Protein AF-A0A6H2A6D2-F1 (afdb_monomer_lite)

pLDDT: me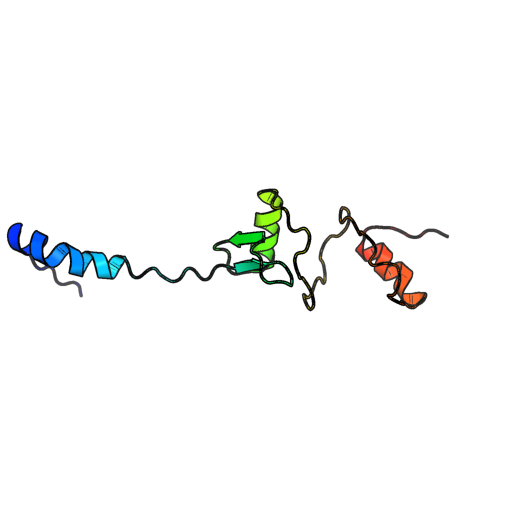an 80.97, std 11.5, range [50.19, 94.69]

Radius of gyration: 25.26 Å; chains: 1; bounding box: 52×36×73 Å

Structure (mmCIF, N/CA/C/O backbone):
data_AF-A0A6H2A6D2-F1
#
_entry.id   AF-A0A6H2A6D2-F1
#
loop_
_atom_site.group_PDB
_atom_site.id
_atom_site.type_symbol
_atom_site.label_atom_id
_atom_site.label_alt_id
_atom_site.label_comp_id
_atom_site.label_asym_id
_atom_site.label_entity_id
_atom_site.label_seq_id
_atom_site.pdbx_PDB_ins_code
_atom_site.Cartn_x
_atom_site.Cartn_y
_atom_site.Cartn_z
_atom_site.occupancy
_atom_site.B_iso_or_equiv
_atom_site.auth_seq_id
_atom_site.auth_comp_id
_atom_site.auth_asym_id
_atom_site.auth_atom_id
_atom_site.pdbx_PDB_model_num
ATOM 1 N N . MET A 1 1 ? -25.250 23.108 31.138 1.00 60.12 1 MET A N 1
ATOM 2 C CA . MET A 1 1 ? -25.952 22.859 32.415 1.00 60.12 1 MET A CA 1
ATOM 3 C C . MET A 1 1 ? -25.683 21.418 32.799 1.00 60.12 1 MET A C 1
ATOM 5 O O . MET A 1 1 ? -26.189 20.535 32.121 1.00 60.12 1 MET A O 1
ATOM 9 N N . SER A 1 2 ? -24.842 21.171 33.799 1.00 67.62 2 SER A N 1
ATOM 10 C CA . SER A 1 2 ? -24.679 19.834 34.375 1.00 67.62 2 SER A CA 1
ATOM 11 C C . SER A 1 2 ? -25.618 19.684 35.571 1.00 67.62 2 SER A C 1
ATOM 13 O O . SER A 1 2 ? -25.917 20.659 36.262 1.00 67.62 2 SER A O 1
ATOM 15 N N . LYS A 1 3 ? -26.119 18.468 35.790 1.00 82.88 3 LYS A N 1
ATOM 16 C CA . LYS A 1 3 ? -26.858 18.093 36.997 1.00 82.88 3 LYS A CA 1
ATOM 17 C C . LYS A 1 3 ? -26.100 16.958 37.666 1.00 82.88 3 LYS A C 1
ATOM 19 O O . LYS A 1 3 ? -25.722 16.006 36.992 1.00 82.88 3 LYS A O 1
ATOM 24 N N . THR A 1 4 ? -25.901 17.078 38.971 1.00 86.81 4 THR A N 1
ATOM 25 C CA . THR A 1 4 ? -25.253 16.054 39.791 1.00 86.81 4 THR A CA 1
ATOM 26 C C . THR A 1 4 ? -26.325 15.327 40.585 1.00 86.81 4 THR A C 1
ATOM 28 O O . THR A 1 4 ? -27.183 15.968 41.190 1.00 86.81 4 THR A O 1
ATOM 31 N N . ILE A 1 5 ? -26.282 13.998 40.568 1.00 85.00 5 ILE A N 1
ATOM 32 C CA . ILE A 1 5 ? -27.165 13.134 41.351 1.00 85.00 5 ILE A CA 1
ATOM 33 C C . ILE A 1 5 ? -26.266 12.274 42.234 1.00 85.00 5 ILE A C 1
ATOM 35 O O . ILE A 1 5 ? -25.331 11.648 41.744 1.00 85.00 5 ILE A O 1
ATOM 39 N N . THR A 1 6 ? -26.534 12.272 43.535 1.00 90.25 6 THR A N 1
ATOM 40 C CA . THR A 1 6 ? -25.860 11.420 44.519 1.00 90.25 6 THR A CA 1
ATOM 41 C C . THR A 1 6 ? -26.693 10.168 44.758 1.00 90.25 6 THR A C 1
ATOM 43 O O . THR A 1 6 ? -27.897 10.275 44.996 1.00 90.25 6 THR A O 1
ATOM 46 N N . VAL A 1 7 ? -26.061 8.998 44.719 1.00 90.00 7 VAL A N 1
ATOM 47 C CA . VAL A 1 7 ? -26.694 7.690 44.946 1.00 90.00 7 VAL A CA 1
ATOM 48 C C . VAL A 1 7 ? -25.980 6.948 46.078 1.00 90.00 7 VAL A C 1
ATOM 50 O O . VAL A 1 7 ? -24.860 7.309 46.429 1.00 90.00 7 VAL A O 1
ATOM 53 N N . SER A 1 8 ? -26.633 5.940 46.663 1.00 94.38 8 SER A N 1
ATOM 54 C CA . SER A 1 8 ? -25.999 5.048 47.644 1.00 94.38 8 SER A CA 1
ATOM 55 C C . SER A 1 8 ? -25.038 4.064 46.974 1.00 94.38 8 SER A C 1
ATOM 57 O O . SER A 1 8 ? -25.199 3.758 45.791 1.00 94.38 8 SER A O 1
ATOM 59 N N . ASP A 1 9 ? -24.101 3.510 47.747 1.00 92.06 9 ASP A N 1
ATOM 60 C CA . ASP A 1 9 ? -23.122 2.529 47.257 1.00 92.06 9 ASP A CA 1
ATOM 61 C C . ASP A 1 9 ? -23.799 1.272 46.682 1.00 92.06 9 ASP A C 1
ATOM 63 O O . ASP A 1 9 ? -23.445 0.820 45.598 1.00 92.06 9 ASP A O 1
ATOM 67 N N . GLU A 1 10 ? -24.847 0.754 47.336 1.00 94.25 10 GLU A N 1
ATOM 68 C CA . GLU A 1 10 ? -25.641 -0.372 46.810 1.00 94.25 10 GLU A CA 1
ATOM 69 C C . GLU A 1 10 ? -26.283 -0.050 45.458 1.00 94.25 10 GLU A C 1
ATOM 71 O O . GLU A 1 10 ? -26.296 -0.879 44.549 1.00 94.25 10 GLU A O 1
ATOM 76 N N . THR A 1 11 ? -26.804 1.171 45.307 1.00 92.44 11 THR A N 1
ATOM 77 C CA . THR A 1 11 ? -27.407 1.605 44.043 1.00 92.44 11 THR A CA 1
ATOM 78 C C . THR A 1 11 ? -26.336 1.735 42.969 1.00 92.44 11 THR A C 1
ATOM 80 O O . THR A 1 11 ? -26.567 1.306 41.842 1.00 92.44 11 THR A O 1
ATOM 83 N N . TYR A 1 12 ? -25.167 2.286 43.315 1.00 87.94 12 TYR A N 1
ATOM 84 C CA . TYR A 1 12 ? -24.030 2.402 42.409 1.00 87.94 12 TYR A CA 1
ATOM 85 C C . TYR A 1 12 ? -23.595 1.028 41.895 1.00 87.94 12 TYR A C 1
ATOM 87 O O . TYR A 1 12 ? -23.501 0.839 40.689 1.00 87.94 12 TYR A O 1
ATOM 95 N N . GLU A 1 13 ? -23.436 0.039 42.774 1.00 91.75 13 GLU A N 1
ATOM 96 C CA . GLU A 1 13 ? -23.026 -1.318 42.394 1.00 91.75 13 GLU A CA 1
ATOM 97 C C . GLU A 1 13 ? -24.021 -2.023 41.456 1.00 91.75 13 GLU A C 1
ATOM 99 O O . GLU A 1 13 ? -23.606 -2.786 40.584 1.00 91.75 13 GLU A O 1
ATOM 104 N N . LEU A 1 14 ? -25.324 -1.737 41.574 1.00 90.44 14 LEU A N 1
ATOM 105 C CA . LEU A 1 14 ? -26.359 -2.295 40.694 1.00 90.44 14 LEU A CA 1
ATOM 106 C C . LEU A 1 14 ? -26.399 -1.644 39.304 1.00 90.44 14 LEU A C 1
ATOM 108 O O . LEU A 1 14 ? -26.842 -2.279 38.343 1.00 90.44 14 LEU A O 1
ATOM 112 N N . ILE A 1 15 ? -25.969 -0.384 39.191 1.00 88.62 15 ILE A N 1
ATOM 113 C CA . ILE A 1 15 ? -26.064 0.396 37.947 1.00 88.62 15 ILE A CA 1
ATOM 114 C C . ILE A 1 15 ? -24.709 0.711 37.311 1.00 88.62 15 ILE A C 1
ATOM 116 O O . ILE A 1 15 ? -24.693 1.202 36.183 1.00 88.62 15 ILE A O 1
ATOM 120 N N . LYS A 1 16 ? -23.582 0.431 37.979 1.00 85.38 16 LYS A N 1
ATOM 121 C CA . LYS A 1 16 ? -22.234 0.765 37.489 1.00 85.38 16 LYS A CA 1
ATOM 122 C C . LYS A 1 16 ? -21.987 0.200 36.099 1.00 85.38 16 LYS A C 1
ATOM 124 O O . LYS A 1 16 ? -21.540 0.924 35.225 1.00 85.38 16 LYS A O 1
ATOM 129 N N . ASP A 1 17 ? -22.438 -1.024 35.839 1.00 79.31 17 ASP A N 1
ATOM 130 C CA . ASP A 1 17 ? -22.323 -1.662 34.531 1.00 79.31 17 ASP A CA 1
ATOM 131 C C . ASP A 1 17 ? -23.087 -0.906 33.437 1.00 79.31 17 ASP A C 1
ATOM 133 O O . ASP A 1 17 ? -22.717 -0.986 32.273 1.00 79.31 17 ASP A O 1
ATOM 137 N N . GLN A 1 18 ? -24.171 -0.198 33.767 1.00 77.12 18 GLN A N 1
ATOM 138 C CA . GLN A 1 18 ? -24.953 0.590 32.807 1.00 77.12 18 GLN A CA 1
ATOM 139 C C . GLN A 1 18 ? -24.290 1.944 32.531 1.00 77.12 18 GLN A C 1
ATOM 141 O O . GLN A 1 18 ? -24.286 2.393 31.388 1.00 77.12 18 GLN A O 1
ATOM 146 N N . VAL A 1 19 ? -23.687 2.555 33.554 1.00 71.69 19 VAL A N 1
ATOM 147 C CA . VAL A 1 19 ? -22.955 3.828 33.451 1.00 71.69 19 VAL A CA 1
ATOM 148 C C . VAL A 1 19 ? -21.589 3.632 32.775 1.00 71.69 19 VAL A C 1
ATOM 150 O O . VAL A 1 19 ? -21.173 4.443 31.952 1.00 71.69 19 VAL A O 1
ATOM 153 N N . GLU A 1 20 ? -20.910 2.519 33.055 1.00 64.50 20 GLU A N 1
ATOM 154 C CA . GLU A 1 20 ? -19.612 2.153 32.477 1.00 64.50 20 GLU A CA 1
ATOM 155 C C . GLU A 1 20 ? -19.747 1.547 31.068 1.00 64.50 20 GLU A C 1
ATOM 157 O O . GLU A 1 20 ? -18.875 1.739 30.224 1.00 64.50 20 GLU A O 1
ATOM 162 N N . LYS A 1 21 ? -20.865 0.885 30.726 1.00 55.44 21 LYS A N 1
ATOM 163 C CA . LYS A 1 21 ? -21.108 0.450 29.333 1.00 55.44 21 LYS A CA 1
ATOM 164 C C . LYS A 1 21 ? -21.323 1.618 28.373 1.00 55.44 21 LYS A C 1
ATOM 166 O O . LYS A 1 21 ? -21.056 1.462 27.182 1.00 55.44 21 LYS A O 1
ATOM 171 N N . GLU A 1 22 ? -21.750 2.786 28.854 1.00 52.28 22 GLU A N 1
ATOM 172 C CA . GLU A 1 22 ? -21.812 3.989 28.016 1.00 52.28 22 GLU A CA 1
ATOM 173 C C . GLU A 1 22 ? -20.423 4.556 27.681 1.00 52.28 22 GLU A C 1
ATOM 175 O O . GLU A 1 22 ? -20.267 5.140 26.607 1.00 52.28 22 GLU A O 1
ATOM 180 N N . SER A 1 23 ? -19.400 4.317 28.515 1.00 50.75 23 SER A N 1
ATOM 181 C CA . SER A 1 23 ? -18.001 4.677 28.220 1.00 50.75 23 SER A CA 1
ATOM 182 C C . SER A 1 23 ? -17.238 3.598 27.435 1.00 50.75 23 SER A C 1
ATOM 184 O O . SER A 1 23 ? -16.177 3.879 26.880 1.00 50.75 23 SER A O 1
ATOM 186 N N . LEU A 1 24 ? -17.811 2.394 27.307 1.00 50.19 24 LEU A N 1
ATOM 187 C CA . LEU A 1 24 ? -17.323 1.291 26.470 1.00 50.19 24 LEU A CA 1
ATOM 188 C C . LEU A 1 24 ? -18.164 1.077 25.203 1.00 50.19 24 LEU A C 1
ATOM 190 O O . LEU A 1 24 ? -18.192 -0.022 24.642 1.00 50.19 24 LEU A O 1
ATOM 194 N N . LYS A 1 25 ? -18.803 2.125 24.671 1.00 52.28 25 LYS A N 1
ATOM 195 C CA . LYS A 1 25 ? -18.963 2.165 23.216 1.00 52.28 25 LYS A CA 1
ATOM 196 C C . LYS A 1 25 ? -17.547 2.230 22.671 1.00 52.28 25 LYS A C 1
ATOM 198 O O . LYS A 1 25 ? -16.962 3.305 22.644 1.00 52.28 25 LYS A O 1
ATOM 203 N N . GLU A 1 26 ? -16.987 1.076 22.306 1.00 51.56 26 GLU A N 1
ATOM 204 C CA . GLU A 1 26 ? -15.813 1.002 21.448 1.00 51.56 26 GLU A CA 1
ATOM 205 C C . GLU A 1 26 ? -16.106 1.918 20.262 1.00 51.56 26 GLU A C 1
ATOM 207 O O . GLU A 1 26 ? -16.817 1.549 19.323 1.00 51.56 26 GLU A O 1
ATOM 212 N N . GLU A 1 27 ? -15.616 3.157 20.331 1.00 51.59 27 GLU A N 1
ATOM 213 C CA . GLU A 1 27 ? -15.479 3.998 19.165 1.00 51.59 27 GLU A CA 1
ATOM 214 C C . GLU A 1 27 ? -14.705 3.128 18.201 1.00 51.59 27 GLU A C 1
ATOM 216 O O . GLU A 1 27 ? -13.552 2.769 18.459 1.00 51.59 27 GLU A O 1
ATOM 221 N N . LYS A 1 28 ? -15.396 2.671 17.157 1.00 56.22 28 LYS A N 1
ATOM 222 C CA . LYS A 1 28 ? -14.851 1.787 16.143 1.00 56.22 28 LYS A CA 1
ATOM 223 C C . LYS A 1 28 ? -13.679 2.555 15.547 1.00 56.22 28 LYS A C 1
ATOM 225 O O . LYS A 1 28 ? -13.883 3.378 14.661 1.00 56.22 28 LYS A O 1
ATOM 230 N N . LYS A 1 29 ? -12.475 2.370 16.103 1.00 59.12 29 LYS A N 1
ATOM 231 C CA . LYS A 1 29 ? -11.271 3.077 15.675 1.00 59.12 29 LYS A CA 1
ATOM 232 C C . LYS A 1 29 ? -11.143 2.758 14.200 1.00 59.12 29 LYS A C 1
ATOM 234 O O . LYS A 1 29 ? -10.885 1.607 13.842 1.00 59.12 29 LYS A O 1
ATOM 239 N N . VAL A 1 30 ? -11.421 3.755 13.363 1.00 72.50 30 VAL A N 1
ATOM 240 C CA . VAL A 1 30 ? -11.331 3.648 11.911 1.00 72.50 30 VAL A CA 1
ATOM 241 C C . VAL A 1 30 ? -9.847 3.521 11.603 1.00 72.50 30 VAL A C 1
ATOM 243 O O . VAL A 1 30 ? -9.133 4.504 11.458 1.00 72.50 30 VAL A O 1
ATOM 246 N N . GLY A 1 31 ? -9.368 2.286 11.653 1.00 85.94 31 GLY A N 1
ATOM 247 C CA . GLY A 1 31 ? -7.996 1.914 11.374 1.00 85.94 31 GLY A CA 1
ATOM 248 C C . GLY A 1 31 ? -7.901 1.246 10.014 1.00 85.94 31 GLY A C 1
ATOM 249 O O . GLY A 1 31 ? -8.820 0.537 9.595 1.00 85.94 31 GLY A O 1
ATOM 250 N N . ILE A 1 32 ? -6.782 1.455 9.332 1.00 91.06 32 ILE A N 1
ATOM 251 C CA . ILE A 1 32 ? -6.493 0.811 8.052 1.00 91.06 32 ILE A CA 1
ATOM 252 C C . ILE A 1 32 ? -5.806 -0.538 8.291 1.00 91.06 32 ILE A C 1
ATOM 254 O O . ILE A 1 32 ? -4.980 -0.707 9.194 1.00 91.06 32 ILE A O 1
ATOM 258 N N . VAL A 1 33 ? -6.167 -1.514 7.458 1.00 92.12 33 VAL A N 1
ATOM 259 C CA . VAL A 1 33 ? -5.585 -2.858 7.436 1.00 92.12 33 VAL A CA 1
ATOM 260 C C . VAL A 1 33 ? -4.963 -3.088 6.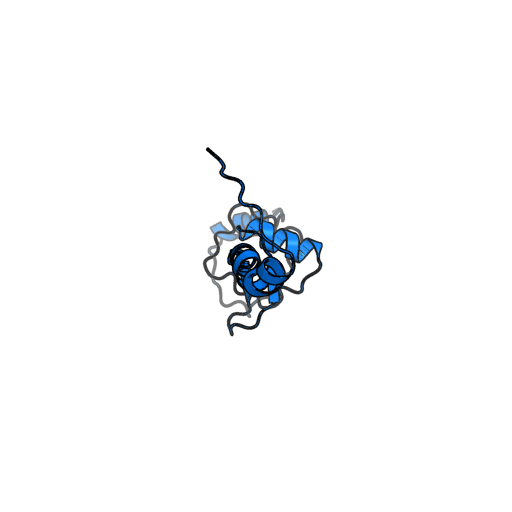064 1.00 92.12 33 VAL A C 1
ATOM 262 O O . VAL A 1 33 ? -5.664 -3.004 5.058 1.00 92.12 33 VAL A O 1
ATOM 265 N N . ILE A 1 34 ? -3.672 -3.412 6.028 1.00 90.81 34 ILE A N 1
ATOM 266 C CA . ILE A 1 34 ? -2.972 -3.839 4.813 1.00 90.81 34 ILE A CA 1
ATOM 267 C C . ILE A 1 34 ? -3.121 -5.355 4.701 1.00 90.81 34 ILE A C 1
ATOM 269 O O . ILE A 1 34 ? -2.879 -6.079 5.673 1.00 90.81 34 ILE A O 1
ATOM 273 N N . LYS A 1 35 ? -3.536 -5.836 3.529 1.00 92.31 35 LYS A N 1
ATOM 274 C CA . LYS A 1 35 ? -3.789 -7.254 3.267 1.00 92.31 35 LYS A CA 1
ATOM 275 C C . LYS A 1 35 ? -3.075 -7.730 2.007 1.00 92.31 35 LYS A C 1
ATOM 277 O O . LYS A 1 35 ? -2.714 -6.930 1.146 1.00 92.31 35 LYS A O 1
ATOM 282 N N . THR A 1 36 ? -2.919 -9.043 1.897 1.00 89.44 36 THR A N 1
ATOM 283 C CA . THR A 1 36 ? -2.611 -9.696 0.627 1.00 89.44 36 THR A CA 1
ATOM 284 C C . THR A 1 36 ? -3.813 -9.625 -0.312 1.00 89.44 36 THR A C 1
ATOM 286 O O . THR A 1 36 ? -4.950 -9.436 0.129 1.00 89.44 36 THR A O 1
ATOM 289 N N . LEU A 1 37 ? -3.580 -9.889 -1.600 1.00 84.56 37 LEU A N 1
ATOM 290 C CA . LEU A 1 37 ? -4.647 -10.045 -2.597 1.00 84.56 37 LEU A CA 1
ATOM 291 C C . LEU A 1 37 ? -5.690 -11.109 -2.191 1.00 84.56 37 LEU A C 1
ATOM 293 O O . LEU A 1 37 ? -6.873 -10.975 -2.483 1.00 84.56 37 LEU A O 1
ATOM 297 N N . THR A 1 38 ? -5.267 -12.160 -1.480 1.00 91.06 38 THR A N 1
ATOM 298 C CA . THR A 1 38 ? -6.150 -13.231 -0.980 1.00 91.06 38 THR A CA 1
ATOM 299 C C . THR A 1 38 ? -6.863 -12.877 0.330 1.00 91.06 38 THR A C 1
ATOM 301 O O . THR A 1 38 ? -7.618 -13.692 0.853 1.00 91.06 38 THR A O 1
ATOM 304 N N . GLY A 1 39 ? -6.627 -11.682 0.881 1.00 88.94 39 GLY A N 1
ATOM 305 C CA . GLY A 1 39 ? -7.296 -11.168 2.076 1.00 88.94 39 GLY A CA 1
ATOM 306 C C . GLY A 1 39 ? -6.584 -11.430 3.409 1.00 88.94 39 GLY A C 1
ATOM 307 O O . GLY A 1 39 ? -7.113 -11.024 4.448 1.00 88.94 39 GLY A O 1
ATOM 308 N N . SER A 1 40 ? -5.400 -12.052 3.410 1.00 92.50 40 SER A N 1
ATOM 309 C CA . SER A 1 40 ? -4.602 -12.270 4.627 1.00 92.50 40 SER A CA 1
ATOM 310 C C . SER A 1 40 ? -4.077 -10.943 5.168 1.00 92.50 40 SER A C 1
ATOM 312 O O . SER A 1 40 ? -3.602 -10.111 4.404 1.00 92.50 40 SER A O 1
ATOM 314 N N . VAL A 1 41 ? -4.149 -10.724 6.480 1.00 92.69 41 VAL A N 1
ATOM 315 C CA . VAL A 1 41 ? -3.703 -9.470 7.110 1.00 92.69 41 VAL A CA 1
ATOM 316 C C . VAL A 1 41 ? -2.178 -9.438 7.212 1.00 92.69 41 VAL A C 1
ATOM 318 O O . VAL A 1 41 ? -1.590 -10.344 7.794 1.00 92.69 41 VAL A O 1
ATOM 321 N N . LEU A 1 42 ? -1.558 -8.382 6.683 1.00 92.94 42 LEU A N 1
ATOM 322 C CA . LEU A 1 42 ? -0.115 -8.129 6.772 1.00 92.94 42 LEU A CA 1
ATOM 323 C C . LEU A 1 42 ? 0.217 -7.104 7.860 1.00 92.94 42 LEU A C 1
ATOM 325 O O . LEU A 1 42 ? 1.219 -7.233 8.555 1.00 92.94 42 LEU A O 1
ATOM 329 N N . PHE A 1 43 ? -0.633 -6.086 8.018 1.00 94.69 43 PHE A N 1
ATOM 330 C CA . PHE A 1 43 ? -0.433 -5.026 9.000 1.00 94.69 43 PHE A CA 1
ATOM 331 C C . PHE A 1 43 ? -1.758 -4.358 9.376 1.00 94.69 43 PHE A C 1
ATOM 333 O O . PHE A 1 43 ? -2.673 -4.270 8.553 1.00 94.69 43 PHE A O 1
ATOM 340 N N . LYS A 1 44 ? -1.869 -3.855 10.608 1.00 94.25 44 LYS A N 1
ATOM 341 C CA . LYS A 1 44 ? -3.030 -3.091 11.079 1.00 94.25 44 LYS A CA 1
ATOM 342 C C . LYS A 1 44 ? -2.563 -1.879 11.865 1.00 94.25 44 LYS A C 1
ATOM 344 O O . LYS A 1 44 ? -1.740 -1.997 12.763 1.00 94.25 44 LYS A O 1
ATOM 349 N N . SER A 1 45 ? -3.165 -0.732 11.581 1.00 92.50 45 SER A N 1
ATOM 350 C CA . SER A 1 45 ? -2.888 0.512 12.289 1.00 92.50 45 SER A CA 1
ATOM 351 C C . SER A 1 45 ? -4.178 1.230 12.653 1.00 92.50 45 SER A C 1
ATOM 353 O O . SER A 1 45 ? -5.189 1.088 11.974 1.00 92.50 45 SER A O 1
ATOM 355 N N . SER A 1 46 ? -4.141 2.041 13.710 1.00 92.50 46 SER A N 1
ATOM 356 C CA . SER A 1 46 ? -5.205 3.003 14.022 1.00 92.50 46 SER A CA 1
ATOM 357 C C . SER A 1 46 ? -5.083 4.310 13.230 1.00 92.50 46 SER A C 1
ATOM 359 O O . SER A 1 46 ? -5.840 5.240 13.487 1.00 92.50 46 SER A O 1
ATOM 361 N N . LYS A 1 47 ? -4.093 4.417 12.334 1.00 90.62 47 LYS A N 1
ATOM 362 C CA . LYS A 1 47 ? -3.940 5.547 11.416 1.00 90.62 47 LYS A CA 1
ATOM 363 C C . LYS A 1 47 ? -5.095 5.578 10.416 1.00 90.62 47 LYS A C 1
ATOM 365 O O . LYS A 1 47 ? -5.630 4.536 10.034 1.00 90.62 47 LYS A O 1
ATOM 370 N N . THR A 1 48 ? -5.450 6.787 9.999 1.00 88.69 48 THR A N 1
ATOM 371 C CA . THR A 1 48 ? -6.611 7.060 9.144 1.00 88.69 48 THR A CA 1
ATOM 372 C C . THR A 1 48 ? -6.236 7.251 7.676 1.00 88.69 48 THR A C 1
ATOM 374 O O . THR A 1 48 ? -7.122 7.259 6.826 1.00 88.69 48 THR A O 1
ATOM 377 N N . THR A 1 49 ? -4.941 7.370 7.354 1.00 86.31 49 THR A N 1
ATOM 378 C CA . THR A 1 49 ? -4.440 7.501 5.978 1.00 86.31 49 THR A CA 1
ATOM 379 C C . THR A 1 49 ? -3.557 6.316 5.576 1.00 86.31 49 THR A C 1
ATOM 381 O O . THR A 1 49 ? -2.862 5.720 6.407 1.00 86.31 49 THR A O 1
ATOM 384 N N . ILE A 1 50 ? -3.581 5.957 4.286 1.00 86.00 50 ILE A N 1
ATOM 385 C CA . ILE A 1 50 ? -2.743 4.876 3.737 1.00 86.00 50 ILE A CA 1
ATOM 386 C C . ILE A 1 50 ? -1.264 5.219 3.927 1.00 86.00 50 ILE A C 1
ATOM 388 O O . ILE A 1 50 ? -0.514 4.370 4.398 1.00 86.00 50 ILE A O 1
ATOM 392 N N . LYS A 1 51 ? -0.872 6.471 3.647 1.00 85.56 51 LYS A N 1
ATOM 393 C CA . LYS A 1 51 ? 0.501 6.964 3.820 1.00 85.56 51 LYS A CA 1
ATOM 394 C C . LYS A 1 51 ? 1.020 6.690 5.230 1.00 85.56 51 LYS A C 1
ATOM 396 O O . LYS A 1 51 ? 1.972 5.935 5.377 1.00 85.56 51 LYS A O 1
ATOM 401 N N . GLU A 1 52 ? 0.356 7.218 6.258 1.00 87.75 52 GLU A N 1
ATOM 402 C CA . GLU A 1 52 ? 0.813 7.038 7.642 1.00 87.75 52 GLU A CA 1
ATOM 403 C C . GLU A 1 52 ? 0.778 5.570 8.085 1.00 87.75 52 GLU A C 1
ATOM 405 O O . GLU A 1 52 ? 1.544 5.156 8.952 1.00 87.75 52 GLU A O 1
ATOM 410 N N . THR A 1 53 ? -0.139 4.774 7.529 1.00 90.69 53 THR A N 1
ATOM 411 C CA . THR A 1 53 ? -0.226 3.340 7.829 1.00 90.69 53 THR A CA 1
ATOM 412 C C . THR A 1 53 ? 0.954 2.579 7.236 1.00 90.69 53 THR A C 1
ATOM 414 O O . THR A 1 53 ? 1.501 1.707 7.906 1.00 90.69 53 THR A O 1
ATOM 417 N N . VAL A 1 54 ? 1.360 2.916 6.011 1.00 88.06 54 VAL A N 1
ATOM 418 C CA . VAL A 1 54 ? 2.517 2.320 5.334 1.00 88.06 54 VAL A CA 1
ATOM 419 C C . VAL A 1 54 ? 3.823 2.803 5.960 1.00 88.06 54 VAL A C 1
ATOM 421 O O . VAL A 1 54 ? 4.690 1.977 6.216 1.00 88.06 54 VAL A O 1
ATOM 424 N N . GLU A 1 55 ? 3.953 4.095 6.277 1.00 88.00 55 GLU A N 1
ATOM 425 C CA . GLU A 1 55 ? 5.117 4.640 6.995 1.00 88.00 55 GLU A CA 1
ATOM 426 C C . GLU A 1 55 ? 5.311 3.919 8.328 1.00 88.00 55 GLU A C 1
ATOM 428 O O . GLU A 1 55 ? 6.381 3.377 8.586 1.00 88.00 55 GLU A O 1
ATOM 433 N N . LYS A 1 56 ? 4.237 3.789 9.114 1.00 90.56 56 LYS A N 1
ATOM 434 C CA . LYS A 1 56 ? 4.275 3.056 10.379 1.00 90.56 56 LYS A CA 1
ATOM 435 C C . LYS A 1 56 ? 4.621 1.575 10.190 1.00 90.56 56 LYS A C 1
ATOM 437 O O . LYS A 1 56 ? 5.380 1.020 10.976 1.00 90.56 56 LYS A O 1
ATOM 442 N N . ALA A 1 57 ? 4.086 0.929 9.154 1.00 90.81 57 ALA A N 1
ATOM 443 C CA . ALA A 1 57 ? 4.426 -0.456 8.838 1.00 90.81 57 ALA A CA 1
ATOM 444 C C . ALA A 1 57 ? 5.927 -0.611 8.542 1.00 90.81 57 ALA A C 1
ATOM 446 O O . ALA A 1 57 ? 6.545 -1.565 9.002 1.00 90.81 57 ALA A O 1
ATOM 447 N N . VAL A 1 58 ? 6.519 0.335 7.809 1.00 86.94 58 VAL A N 1
ATOM 448 C CA . VAL A 1 58 ? 7.957 0.349 7.512 1.00 86.94 58 VAL A CA 1
ATOM 449 C C . VAL A 1 58 ? 8.784 0.619 8.770 1.00 86.94 58 VAL A C 1
ATOM 451 O O . VAL A 1 58 ? 9.751 -0.101 9.007 1.00 86.94 58 VAL A O 1
ATOM 454 N N . GLU A 1 59 ? 8.396 1.599 9.591 1.00 87.38 59 GLU A N 1
ATOM 455 C CA . GLU A 1 59 ? 9.051 1.916 10.871 1.00 87.38 59 GLU A CA 1
ATOM 456 C C . GLU A 1 59 ? 9.076 0.711 11.821 1.00 87.38 59 GLU A C 1
ATOM 458 O O . GLU A 1 59 ? 10.089 0.442 12.462 1.00 87.38 59 GLU A O 1
ATOM 463 N N . GLU A 1 60 ? 7.981 -0.049 11.875 1.00 91.75 60 GLU A N 1
ATOM 464 C CA . GLU A 1 60 ? 7.863 -1.261 12.694 1.00 91.75 60 GLU A CA 1
ATOM 465 C C . GLU A 1 60 ? 8.491 -2.505 12.032 1.00 91.75 60 GLU A C 1
ATOM 467 O O . GLU A 1 60 ? 8.454 -3.596 12.600 1.00 91.75 60 GLU A O 1
ATOM 472 N N . GLY A 1 61 ? 9.075 -2.370 10.835 1.00 86.50 61 GLY A N 1
ATOM 473 C CA . GLY A 1 61 ? 9.698 -3.477 10.107 1.00 86.50 61 GLY A CA 1
ATOM 474 C C . GLY A 1 61 ? 8.705 -4.543 9.628 1.00 86.50 61 GLY A C 1
ATOM 475 O O . GLY A 1 61 ? 9.077 -5.707 9.464 1.00 86.50 61 GLY A O 1
ATOM 476 N N . ALA A 1 62 ? 7.439 -4.178 9.415 1.00 88.38 62 ALA A N 1
ATOM 477 C CA . ALA A 1 62 ? 6.402 -5.091 8.960 1.00 88.38 62 ALA A CA 1
ATOM 478 C C . ALA A 1 62 ? 6.722 -5.652 7.567 1.00 88.38 62 ALA A C 1
ATOM 480 O O . ALA A 1 62 ? 7.079 -4.934 6.629 1.00 88.38 62 ALA A O 1
ATOM 481 N N . ASN A 1 63 ? 6.534 -6.961 7.407 1.00 84.25 63 ASN A N 1
ATOM 482 C CA . ASN A 1 63 ? 6.707 -7.612 6.119 1.00 84.25 63 ASN A CA 1
ATOM 483 C C . ASN A 1 63 ? 5.472 -7.381 5.234 1.00 84.25 63 ASN A C 1
ATOM 485 O O . ASN A 1 63 ? 4.486 -8.108 5.327 1.00 84.25 63 ASN A O 1
ATOM 489 N N . LEU A 1 64 ? 5.546 -6.385 4.351 1.00 85.19 64 LEU A N 1
ATOM 490 C CA . LEU A 1 64 ? 4.508 -6.093 3.356 1.00 85.19 64 LEU A CA 1
ATOM 491 C C . LEU A 1 64 ? 4.685 -6.878 2.044 1.00 85.19 64 LEU A C 1
ATOM 493 O O . LEU A 1 64 ? 4.134 -6.496 1.010 1.00 85.19 64 LEU A O 1
ATOM 497 N N . ARG A 1 65 ? 5.468 -7.966 2.052 1.00 80.00 65 ARG A N 1
ATOM 498 C CA . ARG A 1 65 ? 5.557 -8.875 0.905 1.00 80.00 65 ARG A CA 1
ATOM 499 C C . ARG A 1 65 ? 4.151 -9.381 0.571 1.00 80.00 65 ARG A C 1
ATOM 501 O O . ARG A 1 65 ? 3.406 -9.781 1.459 1.00 80.00 65 ARG A O 1
ATOM 508 N N . ASP A 1 66 ? 3.805 -9.315 -0.711 1.00 80.88 66 ASP A N 1
ATOM 509 C CA . ASP A 1 66 ? 2.494 -9.686 -1.261 1.00 80.88 66 ASP A CA 1
ATOM 510 C C . ASP A 1 66 ? 1.329 -8.736 -0.922 1.00 80.88 66 ASP A C 1
ATOM 512 O O . ASP A 1 66 ? 0.172 -9.074 -1.189 1.00 80.88 66 ASP A O 1
ATOM 516 N N . ALA A 1 67 ? 1.606 -7.539 -0.388 1.00 83.31 67 ALA A N 1
ATOM 517 C CA . ALA A 1 67 ? 0.593 -6.493 -0.262 1.00 83.31 67 ALA A CA 1
ATOM 518 C C . ALA A 1 67 ? 0.026 -6.118 -1.640 1.00 83.31 67 ALA A C 1
ATOM 520 O O . ALA A 1 67 ? 0.778 -5.855 -2.584 1.00 83.31 67 ALA A O 1
ATOM 521 N N . ASP A 1 68 ? -1.302 -6.073 -1.751 1.00 76.00 68 ASP A N 1
ATOM 522 C CA . ASP A 1 68 ? -1.959 -5.596 -2.965 1.00 76.00 68 ASP A CA 1
ATOM 523 C C . ASP A 1 68 ? -2.086 -4.070 -2.927 1.00 76.00 68 ASP A C 1
ATOM 525 O O . ASP A 1 68 ? -2.886 -3.512 -2.178 1.00 76.00 68 ASP A O 1
ATOM 529 N N . LEU A 1 69 ? -1.258 -3.399 -3.728 1.00 76.56 69 LEU A N 1
ATOM 530 C CA . LEU A 1 69 ? -1.303 -1.952 -3.949 1.00 76.56 69 LEU A CA 1
ATOM 531 C C . LEU A 1 69 ? -1.870 -1.614 -5.342 1.00 76.56 69 LEU A C 1
ATOM 533 O O . LEU A 1 69 ? -1.631 -0.526 -5.867 1.00 76.56 69 LEU A O 1
ATOM 537 N N . GLY A 1 70 ? -2.588 -2.550 -5.976 1.00 75.69 70 GLY A N 1
ATOM 538 C CA . GLY A 1 70 ? -3.225 -2.345 -7.272 1.00 75.69 70 GLY A CA 1
ATOM 539 C C . GLY A 1 70 ? -4.201 -1.165 -7.250 1.00 75.69 70 GLY A C 1
ATOM 540 O O . GLY A 1 70 ? -5.100 -1.102 -6.417 1.00 75.69 70 GLY A O 1
ATOM 541 N N . GLY A 1 71 ? -4.021 -0.215 -8.172 1.00 72.56 71 GLY A N 1
ATOM 542 C CA . GLY A 1 71 ? -4.857 0.989 -8.267 1.00 72.56 71 GLY A CA 1
ATOM 543 C C . GLY A 1 71 ? -4.500 2.113 -7.287 1.00 72.56 71 GLY A C 1
ATOM 544 O O . GLY A 1 71 ? -5.175 3.140 -7.296 1.00 72.56 71 GLY A O 1
ATOM 545 N N . ALA A 1 72 ? -3.454 1.958 -6.467 1.00 77.56 72 ALA A N 1
ATOM 546 C CA . ALA A 1 72 ? -2.953 3.047 -5.635 1.00 77.56 72 ALA A CA 1
ATOM 547 C C . ALA A 1 72 ? -2.285 4.136 -6.493 1.00 77.56 72 ALA A C 1
ATOM 549 O O . ALA A 1 72 ? -1.487 3.833 -7.383 1.00 77.56 72 ALA A O 1
ATOM 550 N N . ASP A 1 73 ? -2.572 5.405 -6.191 1.00 75.12 73 ASP A N 1
ATOM 551 C CA . ASP A 1 73 ? -1.779 6.527 -6.693 1.00 75.12 73 ASP A CA 1
ATOM 552 C C . ASP A 1 73 ? -0.475 6.608 -5.889 1.00 75.12 73 ASP A C 1
ATOM 554 O O . ASP A 1 73 ? -0.482 6.883 -4.687 1.00 75.12 73 ASP A O 1
ATOM 558 N N . LEU A 1 74 ? 0.641 6.305 -6.553 1.00 75.25 74 LEU A N 1
ATOM 559 C CA . LEU A 1 74 ? 1.989 6.358 -5.985 1.00 75.25 74 LEU A CA 1
ATOM 560 C C . LEU A 1 74 ? 2.780 7.577 -6.491 1.00 75.25 74 LEU A C 1
ATOM 562 O O . LEU A 1 74 ? 4.010 7.595 -6.409 1.00 75.25 74 LEU A O 1
ATOM 566 N N . GLY A 1 75 ? 2.101 8.592 -7.037 1.00 72.56 75 GLY A N 1
ATOM 567 C CA . GLY A 1 75 ? 2.721 9.840 -7.468 1.00 72.56 75 GLY A CA 1
ATOM 568 C C . GLY A 1 75 ? 3.529 10.495 -6.342 1.00 72.56 75 GLY A C 1
ATOM 569 O O . GLY A 1 75 ? 3.020 10.739 -5.250 1.00 72.56 75 GLY A O 1
ATOM 570 N N . GLY A 1 76 ? 4.812 10.768 -6.600 1.00 70.69 76 GLY A N 1
ATOM 571 C CA . GLY A 1 76 ? 5.728 11.378 -5.627 1.00 70.69 76 GLY A CA 1
ATOM 572 C C . GLY A 1 76 ? 6.308 10.424 -4.573 1.00 70.69 76 GLY A C 1
ATOM 573 O O . GLY A 1 76 ? 7.028 10.884 -3.687 1.00 70.69 76 GLY A O 1
ATOM 574 N N . ALA A 1 77 ? 6.033 9.117 -4.643 1.00 73.62 77 ALA A N 1
ATOM 575 C CA . ALA A 1 77 ? 6.681 8.140 -3.771 1.00 73.62 77 ALA A CA 1
ATOM 576 C C . ALA A 1 77 ? 8.181 7.999 -4.100 1.00 73.62 77 ALA A C 1
ATOM 578 O O . ALA A 1 77 ? 8.583 8.010 -5.263 1.00 73.62 77 ALA A O 1
ATOM 579 N N . ASN A 1 78 ? 9.014 7.845 -3.067 1.00 72.06 78 ASN A N 1
ATOM 580 C CA . ASN A 1 78 ? 10.445 7.584 -3.221 1.00 72.06 78 ASN A CA 1
ATOM 581 C C . ASN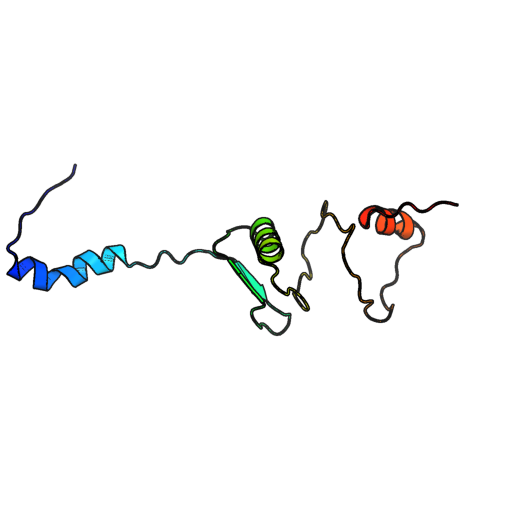 A 1 78 ? 10.700 6.072 -3.349 1.00 72.06 78 ASN A C 1
ATOM 583 O O . ASN A 1 78 ? 10.432 5.321 -2.410 1.00 72.06 78 ASN A O 1
ATOM 587 N N . PHE A 1 79 ? 11.255 5.638 -4.484 1.00 72.94 79 PHE A N 1
ATOM 588 C CA . PHE A 1 79 ? 11.557 4.232 -4.774 1.00 72.94 79 PHE A CA 1
ATOM 589 C C . PHE A 1 79 ? 13.056 3.879 -4.745 1.00 72.94 79 PHE A C 1
ATOM 591 O O . PHE A 1 79 ? 13.411 2.768 -5.132 1.00 72.94 79 PHE A O 1
ATOM 598 N N . PHE A 1 80 ? 13.936 4.758 -4.248 1.00 72.69 80 PHE A N 1
ATOM 599 C CA . PHE A 1 80 ? 15.405 4.598 -4.291 1.00 72.69 80 PHE A CA 1
ATOM 600 C C . PHE A 1 80 ? 15.944 3.288 -3.666 1.00 72.69 80 PHE A C 1
ATOM 602 O O . PHE A 1 80 ? 17.025 2.814 -4.009 1.00 72.69 80 PHE A O 1
ATOM 609 N N . HIS A 1 81 ? 15.181 2.651 -2.776 1.00 68.88 81 HIS A N 1
ATOM 610 C CA . HIS A 1 81 ? 15.526 1.357 -2.169 1.00 68.88 81 HIS A CA 1
ATOM 611 C C . HIS A 1 81 ? 14.471 0.267 -2.390 1.00 68.88 81 HIS A C 1
ATOM 613 O O . HIS A 1 81 ? 14.499 -0.782 -1.738 1.00 68.88 81 HIS A O 1
ATOM 619 N N . ALA A 1 82 ? 13.531 0.492 -3.308 1.00 72.75 82 ALA A N 1
ATOM 620 C CA . ALA A 1 82 ? 12.520 -0.497 -3.633 1.00 72.75 82 ALA A CA 1
ATOM 621 C C . ALA A 1 82 ? 13.163 -1.700 -4.343 1.00 72.75 82 ALA A C 1
ATOM 623 O O . ALA A 1 82 ? 13.866 -1.566 -5.344 1.00 72.75 82 ALA A O 1
ATOM 624 N N . LYS A 1 83 ? 12.910 -2.908 -3.826 1.00 71.19 83 LYS A N 1
ATOM 625 C CA . LYS A 1 83 ? 13.334 -4.157 -4.470 1.00 71.19 83 LYS A CA 1
ATOM 626 C C . LYS A 1 83 ? 12.252 -4.617 -5.444 1.00 71.19 83 LYS A C 1
ATOM 628 O O . LYS A 1 83 ? 11.187 -5.061 -5.016 1.00 71.19 83 LYS A O 1
ATOM 633 N N . PHE A 1 84 ? 12.536 -4.550 -6.743 1.00 71.75 84 PHE A N 1
ATOM 634 C CA . PHE A 1 84 ? 11.641 -5.046 -7.791 1.00 71.75 84 PHE A CA 1
ATOM 635 C C . PHE A 1 84 ? 11.958 -6.506 -8.119 1.00 71.75 84 PHE A C 1
ATOM 637 O O . PHE A 1 84 ? 12.963 -6.815 -8.754 1.00 71.75 84 PHE A O 1
ATOM 644 N N . TYR A 1 85 ? 11.079 -7.418 -7.709 1.00 67.81 85 TYR A N 1
ATOM 645 C CA . TYR A 1 85 ? 11.121 -8.814 -8.144 1.00 67.81 85 TYR A CA 1
ATOM 646 C C . TYR A 1 85 ? 10.243 -8.921 -9.395 1.00 67.81 85 TYR A C 1
ATOM 648 O O . TYR A 1 85 ? 9.016 -8.888 -9.303 1.00 67.81 85 TYR A O 1
ATOM 656 N N . GLY A 1 86 ? 10.855 -8.926 -10.581 1.00 65.56 86 GLY A N 1
ATOM 657 C CA . GLY A 1 86 ? 10.120 -8.870 -11.848 1.00 65.56 86 GLY A CA 1
ATOM 658 C C . GLY A 1 86 ? 9.050 -9.966 -11.970 1.00 65.56 86 GLY A C 1
ATOM 659 O O . GLY A 1 86 ? 9.314 -11.131 -11.689 1.00 65.56 86 GLY A O 1
ATOM 660 N N . LYS A 1 87 ? 7.848 -9.619 -12.453 1.00 67.88 87 LYS A N 1
ATOM 661 C CA . LYS A 1 87 ? 6.743 -10.570 -12.720 1.00 67.88 87 LYS A CA 1
ATOM 662 C C . LYS A 1 87 ? 6.917 -11.380 -14.022 1.00 67.88 87 LYS A C 1
ATOM 664 O O . LYS A 1 87 ? 5.938 -11.730 -14.670 1.00 67.88 87 LYS A O 1
ATOM 669 N N . GLY A 1 88 ? 8.153 -11.642 -14.450 1.00 71.50 88 GLY A N 1
ATOM 670 C CA . GLY A 1 88 ? 8.425 -12.362 -15.704 1.00 71.50 88 GLY A CA 1
ATOM 671 C C . GLY A 1 88 ? 8.330 -11.518 -16.985 1.00 71.50 88 GLY A C 1
ATOM 672 O O . GLY A 1 88 ? 8.174 -12.077 -18.063 1.00 71.50 88 GLY A O 1
ATOM 673 N N . GLY A 1 89 ? 8.431 -10.184 -16.889 1.00 70.94 89 GLY A N 1
ATOM 674 C CA . GLY A 1 89 ? 8.695 -9.312 -18.047 1.00 70.94 89 GLY A CA 1
ATOM 675 C C . GLY A 1 89 ? 7.561 -9.170 -19.072 1.00 70.94 89 GLY A C 1
ATOM 676 O O . GLY A 1 89 ? 7.823 -8.878 -20.233 1.00 70.94 89 GLY A O 1
ATOM 677 N N . THR A 1 90 ? 6.302 -9.377 -18.680 1.00 76.31 90 THR A N 1
ATOM 678 C CA . THR A 1 90 ? 5.153 -9.274 -19.601 1.00 76.31 90 THR A CA 1
ATOM 679 C C . THR A 1 90 ? 4.684 -7.837 -19.851 1.00 76.31 90 THR A C 1
ATOM 681 O O . THR A 1 90 ? 4.016 -7.570 -20.852 1.00 76.31 90 THR A O 1
ATOM 684 N N . THR A 1 91 ? 5.032 -6.900 -18.966 1.00 81.38 91 THR A N 1
ATOM 685 C CA . THR A 1 91 ? 4.658 -5.487 -19.090 1.00 81.38 91 THR A CA 1
ATOM 686 C C . THR A 1 91 ? 5.467 -4.810 -20.194 1.00 81.38 91 THR A C 1
ATOM 688 O O . THR A 1 91 ? 6.692 -4.749 -20.126 1.00 81.38 91 THR A O 1
ATOM 691 N N . LYS A 1 92 ? 4.778 -4.264 -21.200 1.00 84.81 92 LYS A N 1
ATOM 692 C CA . LYS A 1 92 ? 5.388 -3.478 -22.280 1.00 84.81 92 LYS A CA 1
ATOM 693 C C . LYS A 1 92 ? 5.341 -1.994 -21.925 1.00 84.81 92 LYS A C 1
ATOM 695 O O . LYS A 1 92 ? 4.271 -1.490 -21.600 1.00 84.81 92 LYS A O 1
ATOM 700 N N . ILE A 1 93 ? 6.474 -1.309 -22.042 1.00 88.56 93 ILE A N 1
ATOM 701 C CA . ILE A 1 93 ? 6.568 0.153 -21.943 1.00 88.56 93 ILE A CA 1
ATOM 702 C C . ILE A 1 93 ? 7.179 0.717 -23.226 1.00 88.56 93 ILE A C 1
ATOM 704 O O . ILE A 1 93 ? 7.966 0.046 -23.899 1.00 88.56 93 ILE A O 1
ATOM 708 N N . GLY A 1 94 ? 6.791 1.936 -23.590 1.00 90.75 94 GLY A N 1
ATOM 709 C CA . GLY A 1 94 ? 7.397 2.663 -24.700 1.00 90.75 94 GLY A CA 1
ATOM 710 C C . GLY A 1 94 ? 8.821 3.100 -24.360 1.00 90.75 94 GLY A C 1
ATOM 711 O O . GLY A 1 94 ? 9.129 3.374 -23.202 1.00 90.75 94 GLY A O 1
ATOM 712 N N . LYS A 1 95 ? 9.695 3.217 -25.370 1.00 91.56 95 LYS A N 1
ATOM 713 C CA . LYS A 1 95 ? 11.069 3.723 -25.170 1.00 91.56 95 LYS A CA 1
ATOM 714 C C . LYS A 1 95 ? 11.083 5.111 -24.522 1.00 91.56 95 LYS A C 1
ATOM 716 O O . LYS A 1 95 ? 11.904 5.373 -23.660 1.00 91.56 95 LYS A O 1
ATOM 721 N N . ASN A 1 96 ? 10.113 5.952 -24.873 1.00 90.38 96 ASN A N 1
ATOM 722 C CA . ASN A 1 96 ? 9.911 7.281 -24.295 1.00 90.38 96 ASN A CA 1
ATOM 723 C C . ASN A 1 96 ? 9.493 7.276 -22.811 1.00 90.38 96 ASN A C 1
ATOM 725 O O . ASN A 1 96 ? 9.457 8.334 -22.198 1.00 90.38 96 ASN A O 1
ATOM 729 N N . GLN A 1 97 ? 9.131 6.122 -22.244 1.00 89.44 97 GLN A N 1
ATOM 730 C CA . GLN A 1 97 ? 8.772 5.981 -20.830 1.00 89.44 97 GLN A CA 1
ATOM 731 C C . GLN A 1 97 ? 9.941 5.469 -19.980 1.00 89.44 97 GLN A C 1
ATOM 733 O O . GLN A 1 97 ? 9.841 5.494 -18.756 1.00 89.44 97 GLN A O 1
ATOM 738 N N . VAL A 1 98 ? 11.025 4.992 -20.606 1.00 89.38 98 VAL A N 1
ATOM 739 C CA . VAL A 1 98 ? 12.153 4.361 -19.906 1.00 89.38 98 VAL A CA 1
ATOM 740 C C . VAL A 1 98 ? 12.831 5.360 -18.978 1.00 89.38 98 VAL A C 1
ATOM 742 O O . VAL A 1 98 ? 12.969 5.072 -17.794 1.00 89.38 98 VAL A O 1
ATOM 745 N N . ASP A 1 99 ? 13.159 6.551 -19.472 1.00 90.62 99 ASP A N 1
ATOM 746 C CA . ASP A 1 99 ? 13.885 7.548 -18.680 1.00 90.62 99 ASP A CA 1
ATOM 747 C C . ASP A 1 99 ? 13.054 8.032 -17.492 1.00 90.62 99 ASP A C 1
ATOM 749 O O . ASP A 1 99 ? 13.544 8.082 -16.368 1.00 90.62 99 ASP A O 1
ATOM 753 N N . SER A 1 100 ? 11.761 8.312 -17.703 1.00 86.75 100 SER A N 1
ATOM 754 C CA . SER A 1 100 ? 10.855 8.701 -16.613 1.00 86.75 100 SER A CA 1
ATOM 755 C C . SER A 1 100 ? 10.680 7.589 -15.581 1.00 86.75 100 SER A C 1
ATOM 757 O O . SER A 1 100 ? 10.606 7.869 -14.386 1.00 86.75 100 SER A O 1
ATOM 759 N N . PHE A 1 101 ? 10.625 6.330 -16.025 1.00 85.12 101 PHE A N 1
ATOM 760 C CA . PHE A 1 101 ? 10.565 5.185 -15.124 1.00 85.12 101 PHE A CA 1
ATOM 761 C C . PHE A 1 101 ? 11.844 5.072 -14.288 1.00 85.12 101 PHE A C 1
ATOM 763 O O . PHE A 1 101 ? 11.752 4.990 -13.068 1.00 85.12 101 PHE A O 1
ATOM 770 N N . MET A 1 102 ? 13.023 5.137 -14.912 1.00 85.94 102 MET A N 1
ATOM 771 C CA . MET A 1 102 ? 14.306 5.063 -14.203 1.00 85.94 102 MET A CA 1
ATOM 772 C C . MET A 1 102 ? 14.496 6.245 -13.246 1.00 85.94 102 MET A C 1
ATOM 774 O O . MET A 1 102 ? 14.883 6.039 -12.096 1.00 85.94 102 MET A O 1
ATOM 778 N N . LEU A 1 103 ? 14.106 7.454 -13.654 1.00 84.50 103 LEU A N 1
ATOM 779 C CA . LEU A 1 103 ? 14.147 8.640 -12.801 1.00 84.50 103 LEU A CA 1
ATOM 780 C C . LEU A 1 103 ? 13.261 8.486 -11.557 1.00 84.50 103 LEU A C 1
ATOM 782 O O . LEU A 1 103 ? 13.677 8.857 -10.462 1.00 84.50 103 LEU A O 1
ATOM 786 N N . ALA A 1 104 ? 12.066 7.898 -11.690 1.00 77.19 104 ALA A N 1
ATOM 787 C CA . ALA A 1 104 ? 11.189 7.616 -10.550 1.00 77.19 104 ALA A CA 1
ATOM 788 C C . ALA A 1 104 ? 11.811 6.617 -9.554 1.00 77.19 104 ALA A C 1
ATOM 790 O O . ALA A 1 104 ? 11.505 6.658 -8.362 1.00 77.19 104 ALA A O 1
ATOM 791 N N . LEU A 1 105 ? 12.718 5.753 -10.022 1.00 80.38 105 LEU A N 1
ATOM 792 C CA . LEU A 1 105 ? 13.525 4.866 -9.178 1.00 80.38 105 LEU A CA 1
ATOM 793 C C . LEU A 1 105 ? 14.759 5.556 -8.577 1.00 80.38 105 LEU A C 1
ATOM 795 O O . LEU A 1 105 ? 15.510 4.924 -7.838 1.00 80.38 105 LEU A O 1
ATOM 799 N N . GLY A 1 106 ? 14.977 6.838 -8.879 1.00 80.56 106 GLY A N 1
ATOM 800 C CA . GLY A 1 106 ? 16.178 7.578 -8.496 1.00 80.56 106 GLY A CA 1
ATOM 801 C C . GLY A 1 106 ? 17.419 7.179 -9.298 1.00 80.56 106 GLY A C 1
ATOM 802 O O . GLY A 1 106 ? 18.534 7.393 -8.832 1.00 80.56 106 GLY A O 1
ATOM 803 N N . ILE A 1 107 ? 17.237 6.577 -10.476 1.00 86.31 107 ILE A N 1
ATOM 804 C CA . ILE A 1 107 ? 18.311 6.162 -11.380 1.00 86.31 107 ILE A CA 1
ATOM 805 C C . ILE A 1 107 ? 18.436 7.204 -12.493 1.00 86.31 107 ILE A C 1
ATOM 807 O O . ILE A 1 107 ? 17.451 7.545 -13.148 1.00 86.31 107 ILE A O 1
ATOM 811 N N . ILE A 1 108 ? 19.654 7.689 -12.723 1.00 89.25 108 ILE A N 1
ATOM 812 C CA . ILE A 1 108 ? 19.982 8.557 -13.858 1.00 89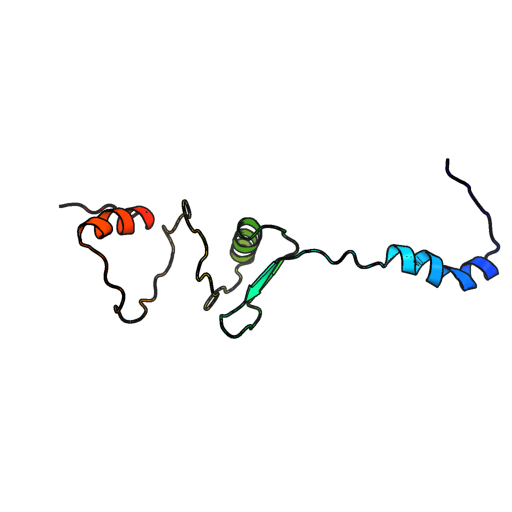.25 108 ILE A CA 1
ATOM 813 C C . ILE A 1 108 ? 20.490 7.666 -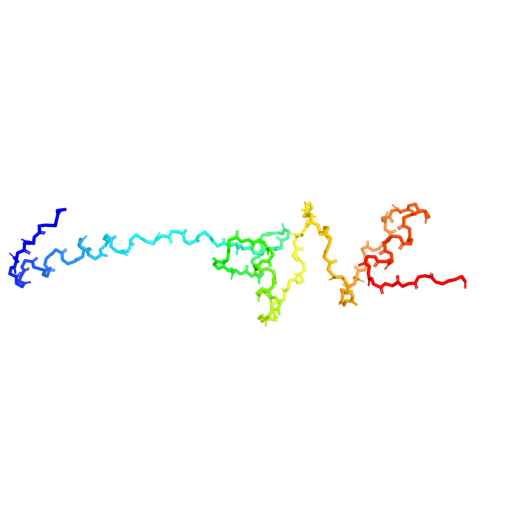14.992 1.00 89.25 108 ILE A C 1
ATOM 815 O O . ILE A 1 108 ? 21.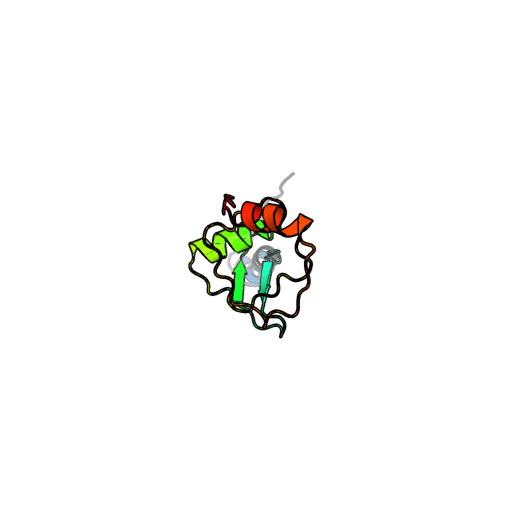366 6.829 -14.775 1.00 89.25 108 ILE A O 1
ATOM 819 N N . VAL A 1 109 ? 19.905 7.818 -16.179 1.00 86.62 109 VAL A N 1
ATOM 820 C CA . VAL A 1 109 ? 20.365 7.152 -17.402 1.00 86.62 109 VAL A CA 1
ATOM 821 C C . VAL A 1 109 ? 21.345 8.095 -18.094 1.00 86.62 109 VAL A C 1
ATOM 823 O O . VAL A 1 109 ? 20.993 9.238 -18.379 1.00 86.62 109 VAL A O 1
ATOM 826 N N . GLU A 1 110 ? 22.569 7.626 -18.312 1.00 87.69 110 GLU A N 1
ATOM 827 C CA . GLU A 1 110 ? 23.614 8.324 -19.069 1.00 87.69 110 GLU A CA 1
ATOM 828 C C . GLU A 1 110 ? 23.780 7.652 -20.445 1.00 87.69 110 GLU A C 1
ATOM 830 O O . GLU A 1 110 ? 23.404 6.484 -20.601 1.00 87.69 110 GLU A O 1
ATOM 835 N N . ASP A 1 111 ? 24.290 8.403 -21.427 1.00 82.00 111 ASP A N 1
ATOM 836 C CA . ASP A 1 111 ? 24.488 7.958 -22.821 1.00 82.00 111 ASP A CA 1
ATOM 837 C C . ASP A 1 111 ? 25.528 6.829 -22.981 1.00 82.00 111 ASP A C 1
ATOM 839 O O . ASP A 1 111 ? 26.549 6.825 -22.250 1.00 82.00 111 ASP A O 1
#

Secondary structure (DSSP, 8-state):
--------HHHHHHHHHHHHHHHT--------EEEBTT--EEEE-S-SSHHHHHHHHHHTT---TTB--TT---TT---TT------SS-----HHHHHHHHHHTTPPP--

InterPro domains:
  IPR001646 Pentapeptide repeat [PF00805] (61-86)

Organism: NCBI:txid1070528

Sequence (111 aa):
MSKTITVSDETYELIKDQVEKESLKEEKKVGIVIKTLTGSVLFKSSKTTIKETVEKAVEEGANLRDADLGGADLGGANFFHAKFYGKGGTTKIGKNQVDSFMLALGIIVED

Foldseek 3Di:
DDDDDDDDPVVCVVCVCVVVVVVPPPPVLCWDFFAAPVRHTQFIDSDNDPVVRVVVCVVVVTPCVRTDCPPPDCPPPAQCPPDDPDPPPPDDDDPVCVQVVCVSNVHHDDD